Protein AF-A0A6C1RQL5-F1 (afdb_monomer_lite)

pLDDT: mean 92.7, std 4.7, range [67.19, 98.0]

Secondary structure (DSSP, 8-state):
--HHHHHHHHHHTSS--SS--------HHHHHHHHHHHT--------SSHHHHHHHS-HHHHHHTT-S---------TT----B-TTSEEE-TT--EEEE-SSSEEEEE-TTTT--SHHHHHTS----TT--

Radius of gyration: 19.25 Å; chains: 1; bounding box: 41×42×47 Å

Structure (mmCIF, N/CA/C/O backbone):
data_AF-A0A6C1RQL5-F1
#
_entry.id   AF-A0A6C1RQL5-F1
#
loop_
_atom_site.group_PDB
_atom_site.id
_atom_site.type_symbol
_atom_site.label_atom_id
_atom_site.label_alt_id
_atom_site.label_comp_id
_atom_site.label_asym_id
_atom_site.label_entity_id
_atom_site.label_seq_id
_atom_site.pdbx_PDB_ins_code
_atom_site.Cartn_x
_atom_site.Cartn_y
_atom_site.Cartn_z
_atom_site.occupancy
_atom_site.B_iso_or_equiv
_atom_site.auth_seq_id
_atom_site.auth_comp_id
_atom_site.auth_asym_id
_atom_site.auth_atom_id
_atom_site.pdbx_PDB_model_num
ATOM 1 N N . MET A 1 1 ? 14.838 -11.530 -21.196 1.00 90.88 1 MET A N 1
ATOM 2 C CA . MET A 1 1 ? 13.736 -12.167 -20.434 1.00 90.88 1 MET A CA 1
ATOM 3 C C . MET A 1 1 ? 12.701 -11.112 -20.043 1.00 90.88 1 MET A C 1
ATOM 5 O O . MET A 1 1 ? 13.097 -9.975 -19.788 1.00 90.88 1 MET A O 1
ATOM 9 N N . THR A 1 2 ? 11.398 -11.427 -20.011 1.00 96.38 2 THR A N 1
ATOM 10 C CA . THR A 1 2 ? 10.393 -10.492 -19.452 1.00 96.38 2 THR A CA 1
ATOM 11 C C . THR A 1 2 ? 10.519 -10.417 -17.929 1.00 96.38 2 THR A C 1
ATOM 13 O O . THR A 1 2 ? 11.021 -11.350 -17.306 1.00 96.38 2 THR A O 1
ATOM 16 N N . SER A 1 3 ? 10.034 -9.341 -17.306 1.00 96.25 3 SER A N 1
ATOM 17 C CA . SER A 1 3 ? 10.051 -9.204 -15.841 1.00 96.25 3 SER A CA 1
ATOM 18 C C . SER A 1 3 ? 9.331 -10.347 -15.123 1.00 96.25 3 SER A C 1
ATOM 20 O O . SER A 1 3 ? 9.872 -10.915 -14.178 1.00 96.25 3 SER A O 1
ATOM 22 N N . LYS A 1 4 ? 8.174 -10.785 -15.642 1.00 95.69 4 LYS A N 1
ATOM 23 C CA . LYS A 1 4 ? 7.444 -11.948 -15.110 1.00 95.69 4 LYS A CA 1
ATOM 24 C C . LYS A 1 4 ? 8.270 -13.233 -15.187 1.00 95.69 4 LYS A C 1
ATOM 26 O O . LYS A 1 4 ? 8.327 -13.973 -14.211 1.00 95.69 4 LYS A O 1
ATOM 31 N N . GLN A 1 5 ? 8.899 -13.502 -16.333 1.00 96.94 5 GLN A N 1
ATOM 32 C CA . GLN A 1 5 ? 9.762 -14.678 -16.499 1.00 96.94 5 GLN A CA 1
ATOM 33 C C . GLN A 1 5 ? 10.937 -14.634 -15.515 1.00 96.94 5 GLN A C 1
ATOM 35 O O . GLN A 1 5 ? 11.186 -15.621 -14.832 1.00 96.94 5 GLN A O 1
ATOM 40 N N . ARG A 1 6 ? 11.588 -13.471 -15.382 1.00 96.88 6 ARG A N 1
ATOM 41 C CA . ARG A 1 6 ? 12.718 -13.245 -14.470 1.00 96.88 6 ARG A CA 1
ATOM 42 C C . ARG A 1 6 ? 12.355 -13.505 -13.018 1.00 96.88 6 ARG A C 1
ATOM 44 O O . ARG A 1 6 ? 13.040 -14.272 -12.347 1.00 96.88 6 ARG A O 1
ATOM 51 N N . ALA A 1 7 ? 11.262 -12.904 -12.553 1.00 96.12 7 ALA A N 1
ATOM 52 C CA . ALA A 1 7 ? 10.788 -13.076 -11.188 1.00 96.12 7 ALA A CA 1
ATOM 53 C C . ALA A 1 7 ? 10.403 -14.535 -10.901 1.00 96.12 7 ALA A C 1
ATOM 55 O O . ALA A 1 7 ? 10.851 -15.099 -9.906 1.00 96.12 7 ALA A O 1
ATOM 56 N N . LEU A 1 8 ? 9.627 -15.176 -11.784 1.00 96.81 8 LEU A N 1
ATOM 57 C CA . LEU A 1 8 ? 9.190 -16.561 -11.580 1.00 96.81 8 LEU A CA 1
ATOM 58 C C . LEU A 1 8 ? 10.354 -17.551 -11.600 1.00 96.81 8 LEU A C 1
ATOM 60 O O . LEU A 1 8 ? 10.408 -18.429 -10.744 1.00 96.81 8 LEU A O 1
ATOM 64 N N . GLN A 1 9 ? 11.292 -17.400 -12.534 1.00 97.38 9 GLN A N 1
ATOM 65 C CA . GLN A 1 9 ? 12.448 -18.285 -12.627 1.00 97.38 9 GLN A CA 1
ATOM 66 C C . GLN A 1 9 ? 13.327 -18.185 -11.372 1.00 97.38 9 GLN A C 1
ATOM 68 O O . GLN A 1 9 ? 13.707 -19.211 -10.805 1.00 97.38 9 GLN A O 1
ATOM 73 N N . ALA A 1 10 ? 13.586 -16.961 -10.895 1.00 96.38 10 ALA A N 1
ATOM 74 C CA . ALA A 1 10 ? 14.332 -16.726 -9.662 1.00 96.38 10 ALA A CA 1
ATOM 75 C C . ALA A 1 10 ? 13.607 -17.295 -8.428 1.00 96.38 10 ALA A C 1
ATOM 77 O O . ALA A 1 10 ? 14.224 -17.987 -7.620 1.00 96.38 10 ALA A O 1
ATOM 78 N N . LEU A 1 11 ? 12.294 -17.057 -8.300 1.00 96.38 11 LEU A N 1
ATOM 79 C CA . LEU A 1 11 ? 11.481 -17.559 -7.185 1.00 96.38 11 LEU A CA 1
ATOM 80 C C . LEU A 1 11 ? 11.441 -19.089 -7.133 1.00 96.38 11 LEU A C 1
ATOM 82 O O . LEU A 1 11 ? 11.535 -19.670 -6.053 1.00 96.38 11 LEU A O 1
ATOM 86 N N . ARG A 1 12 ? 11.321 -19.744 -8.292 1.00 97.25 12 ARG A N 1
ATOM 87 C CA . ARG A 1 12 ? 11.275 -21.210 -8.393 1.00 97.25 12 ARG A CA 1
ATOM 88 C C . ARG A 1 12 ? 12.648 -21.870 -8.351 1.00 97.25 12 ARG A C 1
ATOM 90 O O . ARG A 1 12 ? 12.718 -23.083 -8.185 1.00 97.25 12 ARG A O 1
ATOM 97 N N . ARG A 1 13 ? 13.726 -21.089 -8.483 1.00 94.88 13 ARG A N 1
ATOM 98 C CA . ARG A 1 13 ? 15.115 -21.574 -8.530 1.00 94.88 13 ARG A CA 1
ATOM 99 C C . ARG A 1 13 ? 15.348 -22.611 -9.640 1.00 94.88 13 ARG A C 1
ATOM 101 O O . ARG A 1 13 ? 16.161 -23.512 -9.483 1.00 94.88 13 ARG A O 1
ATOM 108 N N . GLU A 1 14 ? 14.625 -22.486 -10.753 1.00 93.00 14 GLU A N 1
ATOM 109 C CA . GLU A 1 14 ? 14.693 -23.431 -11.882 1.00 93.00 14 GLU A CA 1
ATOM 110 C C . GLU A 1 14 ? 15.958 -23.229 -12.730 1.00 93.00 14 GLU A C 1
ATOM 112 O O . GLU A 1 14 ? 16.514 -24.189 -13.256 1.00 93.00 14 GLU A O 1
ATOM 117 N N . ALA A 1 15 ? 16.414 -21.981 -12.865 1.00 93.94 15 ALA A N 1
ATOM 118 C CA . ALA A 1 15 ? 17.623 -21.607 -13.593 1.00 93.94 15 ALA A CA 1
ATOM 119 C C . ALA A 1 15 ? 18.085 -20.200 -13.185 1.00 93.94 15 ALA A C 1
ATOM 121 O O . ALA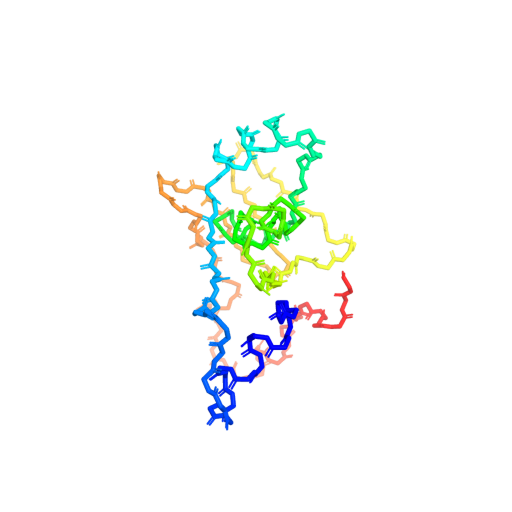 A 1 15 ? 17.325 -19.426 -12.594 1.00 93.94 15 ALA A O 1
ATOM 122 N N . GLU A 1 16 ? 19.306 -19.827 -13.561 1.00 96.06 16 GLU A N 1
ATOM 123 C CA . GLU A 1 16 ? 19.823 -18.475 -13.341 1.00 96.06 16 GLU A CA 1
ATOM 124 C C . GLU A 1 16 ? 19.122 -17.453 -14.260 1.00 96.06 16 GLU A C 1
ATOM 126 O O . GLU A 1 16 ? 19.086 -17.649 -15.482 1.00 96.06 16 GLU A O 1
ATOM 131 N N . PRO A 1 17 ? 18.481 -16.402 -13.709 1.00 97.31 17 PRO A N 1
ATOM 132 C CA . PRO A 1 17 ? 17.830 -15.375 -14.517 1.00 97.31 17 PRO A CA 1
ATOM 133 C C . PRO A 1 17 ? 18.859 -14.526 -15.278 1.00 97.31 17 PRO A C 1
ATOM 135 O O . PRO A 1 17 ? 20.021 -14.452 -14.898 1.00 97.31 17 PRO A O 1
ATOM 138 N N . ASP A 1 18 ? 18.426 -13.813 -16.324 1.00 97.12 18 ASP A N 1
ATOM 139 C CA . ASP A 1 18 ? 19.317 -12.937 -17.114 1.00 97.12 18 ASP A CA 1
ATOM 140 C C . ASP A 1 18 ? 19.917 -11.768 -16.304 1.00 97.12 18 ASP A C 1
ATOM 142 O O . ASP A 1 18 ? 20.948 -11.214 -16.677 1.00 97.12 18 ASP A O 1
ATOM 146 N N . ARG A 1 19 ? 19.270 -11.397 -15.195 1.00 96.62 19 ARG A N 1
ATOM 147 C CA . ARG A 1 19 ? 19.791 -10.554 -14.110 1.00 96.62 19 ARG A CA 1
ATOM 148 C C . ARG A 1 19 ? 18.970 -10.795 -12.835 1.00 96.62 19 ARG A C 1
ATOM 150 O O . ARG A 1 19 ? 17.844 -11.293 -12.942 1.00 96.62 19 ARG A O 1
ATOM 157 N N . PRO A 1 20 ? 19.444 -10.380 -11.646 1.00 96.19 20 PRO A N 1
ATOM 158 C CA . PRO A 1 20 ? 18.615 -10.395 -10.445 1.00 96.19 20 PRO A CA 1
ATOM 159 C C . PRO A 1 20 ? 17.301 -9.613 -10.657 1.00 96.19 20 PRO A C 1
ATOM 161 O O . PRO A 1 20 ? 17.347 -8.499 -11.200 1.00 96.19 20 PRO A O 1
ATOM 164 N N . PRO A 1 21 ? 16.130 -10.172 -10.286 1.00 97.19 21 PRO A N 1
ATOM 165 C CA . PRO A 1 21 ? 14.880 -9.419 -10.282 1.00 97.19 21 PRO A CA 1
ATOM 166 C C . PRO A 1 21 ? 14.936 -8.315 -9.223 1.00 97.19 21 PRO A C 1
ATOM 168 O O . PRO A 1 21 ? 15.485 -8.515 -8.140 1.00 97.19 21 PRO A O 1
ATOM 171 N N . LEU A 1 22 ? 14.357 -7.158 -9.534 1.00 96.50 22 LEU A N 1
ATOM 172 C CA . LEU A 1 22 ? 14.341 -5.995 -8.651 1.00 96.50 22 LEU A CA 1
ATOM 173 C C . LEU A 1 22 ? 12.906 -5.593 -8.313 1.00 96.50 22 LEU A C 1
ATOM 175 O O . LEU A 1 22 ? 12.056 -5.495 -9.195 1.00 96.50 22 LEU A O 1
ATOM 179 N N . GLN A 1 23 ? 12.664 -5.305 -7.038 1.00 95.44 23 GLN A N 1
ATOM 180 C CA . GLN A 1 23 ? 11.515 -4.542 -6.560 1.00 95.44 23 GLN A CA 1
ATOM 181 C C . GLN A 1 23 ? 12.045 -3.445 -5.642 1.00 95.44 23 GLN A C 1
ATOM 183 O O . GLN A 1 23 ? 12.987 -3.666 -4.882 1.00 95.44 23 GLN A O 1
ATOM 188 N N . PHE A 1 24 ? 11.471 -2.254 -5.759 1.00 94.62 24 PHE A N 1
ATOM 189 C CA . PHE A 1 24 ? 11.791 -1.127 -4.899 1.00 94.62 24 PHE A CA 1
ATOM 190 C C . PHE A 1 24 ? 10.549 -0.273 -4.664 1.00 94.62 24 PHE A C 1
ATOM 192 O O . PHE A 1 24 ? 9.618 -0.258 -5.476 1.00 94.62 24 PHE A O 1
ATOM 199 N N . ASP A 1 25 ? 10.581 0.464 -3.560 1.00 91.62 25 ASP A N 1
ATOM 200 C CA . ASP A 1 25 ? 9.559 1.426 -3.181 1.00 91.62 25 ASP A CA 1
ATOM 201 C C . ASP A 1 25 ? 10.068 2.857 -3.321 1.00 91.62 25 ASP A C 1
ATOM 203 O O . ASP A 1 25 ? 11.272 3.117 -3.361 1.00 91.62 25 ASP A O 1
ATOM 207 N N . LEU A 1 26 ? 9.120 3.785 -3.416 1.00 92.69 26 LEU A N 1
ATOM 208 C CA . LEU A 1 26 ? 9.374 5.213 -3.521 1.00 92.69 26 LEU A CA 1
ATOM 209 C C . LEU A 1 26 ? 8.580 5.934 -2.429 1.00 92.69 26 LEU A C 1
ATOM 211 O O . LEU A 1 26 ? 7.423 5.598 -2.180 1.00 92.69 26 LEU A O 1
ATOM 215 N N . SER A 1 27 ? 9.184 6.939 -1.798 1.00 92.44 27 SER A N 1
ATOM 216 C CA . SER A 1 27 ? 8.438 7.891 -0.968 1.00 92.44 27 SER A CA 1
ATOM 217 C C . SER A 1 27 ? 7.539 8.775 -1.838 1.00 92.44 27 SER A C 1
ATOM 219 O O . SER A 1 27 ? 7.793 8.916 -3.035 1.00 92.44 27 SER A O 1
ATOM 221 N N . LEU A 1 28 ? 6.536 9.439 -1.253 1.00 92.69 28 LEU A N 1
ATOM 222 C CA . LEU A 1 28 ? 5.671 10.374 -1.990 1.00 92.69 28 LEU A CA 1
ATOM 223 C C . LEU A 1 28 ? 6.476 11.398 -2.806 1.00 92.69 28 LEU A C 1
ATOM 225 O O . LEU A 1 28 ? 6.268 11.533 -4.006 1.00 92.69 28 LEU A O 1
ATOM 229 N N . GLN A 1 29 ? 7.474 12.030 -2.184 1.00 94.94 29 GLN A N 1
ATOM 230 C CA . GLN A 1 29 ? 8.342 13.022 -2.834 1.00 94.94 29 GLN A CA 1
ATOM 231 C C . GLN A 1 29 ? 9.092 12.443 -4.045 1.00 94.94 29 GLN A C 1
ATOM 233 O O . GLN A 1 29 ? 9.302 13.121 -5.053 1.00 94.94 29 GLN A O 1
ATOM 238 N N . GLN A 1 30 ? 9.516 11.178 -3.961 1.00 96.25 30 GLN A N 1
ATOM 239 C CA . GLN A 1 30 ? 10.155 10.485 -5.078 1.00 96.25 30 GLN A CA 1
ATOM 240 C C . GLN A 1 30 ? 9.140 10.142 -6.169 1.00 96.25 30 GLN A C 1
ATOM 242 O O . GLN A 1 30 ? 9.451 10.317 -7.346 1.00 96.25 30 GLN A O 1
ATOM 247 N N . ILE A 1 31 ? 7.935 9.696 -5.799 1.00 96.44 31 ILE A N 1
ATOM 248 C CA . ILE A 1 31 ? 6.853 9.420 -6.748 1.00 96.44 31 ILE A CA 1
ATOM 249 C C . ILE A 1 31 ? 6.509 10.692 -7.521 1.00 96.44 31 ILE A C 1
ATOM 251 O O . ILE A 1 31 ? 6.509 10.656 -8.747 1.00 96.44 31 ILE A O 1
ATOM 255 N N . GLU A 1 32 ? 6.270 11.815 -6.847 1.00 97.06 32 GLU A N 1
ATOM 256 C CA . GLU A 1 32 ? 5.957 13.104 -7.477 1.00 97.06 32 GLU A CA 1
ATOM 257 C C . GLU A 1 32 ? 7.060 13.527 -8.452 1.00 97.06 32 GLU A C 1
ATOM 259 O O . GLU A 1 32 ? 6.808 13.777 -9.636 1.00 97.06 32 GLU A O 1
ATOM 264 N N . ARG A 1 33 ? 8.313 13.533 -7.978 1.00 98.00 33 ARG A N 1
ATOM 265 C CA . ARG A 1 33 ? 9.466 13.940 -8.784 1.00 98.00 33 ARG A CA 1
ATOM 266 C C . ARG A 1 33 ? 9.649 13.056 -10.012 1.00 98.00 33 ARG A C 1
ATOM 268 O 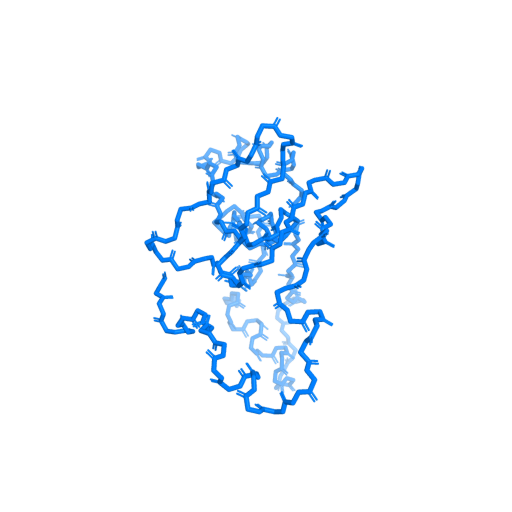O . ARG A 1 33 ? 9.837 13.570 -11.113 1.00 98.00 33 ARG A O 1
ATOM 275 N N . PHE A 1 34 ? 9.646 11.737 -9.844 1.00 97.94 34 PHE A N 1
ATOM 276 C CA . PHE A 1 34 ? 9.896 10.830 -10.959 1.00 97.94 34 PHE A CA 1
ATOM 277 C C . PHE A 1 34 ? 8.687 10.726 -11.894 1.00 97.94 34 PHE A C 1
ATOM 279 O O . PHE A 1 34 ? 8.889 10.628 -13.100 1.00 97.94 34 PHE A O 1
ATOM 286 N N . SER A 1 35 ? 7.454 10.853 -11.399 1.00 97.81 35 SER A N 1
ATOM 287 C CA . SER A 1 35 ? 6.264 10.952 -12.260 1.00 97.81 35 SER A CA 1
ATOM 288 C C . SER A 1 35 ? 6.385 12.131 -13.226 1.00 97.81 35 SER A C 1
ATOM 290 O O . SER A 1 35 ? 6.189 11.954 -14.428 1.00 97.81 35 SER A O 1
ATOM 292 N N . ALA A 1 36 ? 6.832 13.296 -12.739 1.00 97.69 36 ALA A N 1
ATOM 293 C CA . ALA A 1 36 ? 7.105 14.457 -13.585 1.00 97.69 36 ALA A CA 1
ATOM 294 C C . ALA A 1 36 ? 8.225 14.192 -14.610 1.00 97.69 36 ALA A C 1
ATOM 296 O O . ALA A 1 36 ? 8.056 14.482 -15.793 1.00 97.69 36 ALA A O 1
ATOM 297 N N . VAL A 1 37 ? 9.344 13.586 -14.190 1.00 97.81 37 VAL A N 1
ATOM 298 C CA . VAL A 1 37 ? 10.471 13.243 -15.086 1.00 97.81 37 VAL A CA 1
ATOM 299 C C . VAL A 1 37 ? 10.050 12.281 -16.202 1.00 97.81 37 VAL A C 1
ATOM 301 O O . VAL A 1 37 ? 10.477 12.437 -17.343 1.00 97.81 37 VAL A O 1
ATOM 304 N N . TYR A 1 38 ? 9.212 11.291 -15.892 1.00 97.38 38 TYR A N 1
ATOM 305 C CA . TYR A 1 38 ? 8.757 10.280 -16.851 1.00 97.38 38 TYR A CA 1
ATOM 306 C C . TYR A 1 38 ? 7.463 10.658 -17.589 1.00 97.38 38 TYR A C 1
ATOM 308 O O . TYR A 1 38 ? 6.993 9.859 -18.405 1.00 97.38 38 TYR A O 1
ATOM 316 N N . ASN A 1 39 ? 6.907 11.848 -17.326 1.00 97.25 39 ASN A N 1
ATOM 317 C CA . ASN A 1 39 ? 5.614 12.313 -17.833 1.00 97.25 39 ASN A CA 1
ATOM 318 C C . ASN A 1 39 ? 4.494 11.274 -17.622 1.00 97.25 39 ASN A C 1
ATOM 320 O O . ASN A 1 39 ? 3.788 10.878 -18.553 1.00 97.25 39 ASN A O 1
ATOM 324 N N . LEU A 1 40 ? 4.392 10.772 -16.391 1.00 97.25 40 LEU A N 1
ATOM 325 C CA . LEU A 1 40 ? 3.360 9.839 -15.950 1.00 97.25 40 LEU A CA 1
ATOM 326 C C . LEU A 1 40 ? 2.434 10.527 -14.938 1.00 97.25 40 LEU A C 1
ATOM 328 O O . LEU A 1 40 ? 2.896 11.383 -14.182 1.00 97.25 40 LEU A O 1
ATOM 332 N N . PRO A 1 41 ? 1.140 10.167 -14.906 1.00 95.62 41 PRO A N 1
ATOM 333 C CA . PRO A 1 41 ? 0.234 10.669 -13.883 1.00 95.62 41 PRO A CA 1
ATOM 334 C C . PRO A 1 41 ? 0.659 10.188 -12.491 1.00 95.62 41 PRO A C 1
ATOM 336 O O . PRO A 1 41 ? 1.213 9.097 -12.333 1.00 95.62 41 PRO A O 1
ATOM 339 N N . LEU A 1 42 ? 0.362 11.006 -11.480 1.00 95.12 42 LEU A N 1
ATOM 340 C CA . LEU A 1 42 ? 0.504 10.623 -10.082 1.00 95.12 42 LEU A CA 1
ATOM 341 C C . LEU A 1 42 ? -0.619 9.641 -9.722 1.00 95.12 42 LEU A C 1
ATOM 343 O O . LEU A 1 42 ? -1.757 10.040 -9.494 1.00 95.12 42 LEU A O 1
ATOM 347 N N . GLU A 1 43 ? -0.297 8.353 -9.709 1.00 91.44 43 GLU A N 1
ATOM 348 C CA . GLU A 1 43 ? -1.236 7.273 -9.397 1.00 91.44 43 GLU A CA 1
ATOM 349 C C . GLU A 1 43 ? -1.033 6.825 -7.943 1.00 91.44 43 GLU A C 1
ATOM 351 O O . GLU A 1 43 ? -0.093 6.079 -7.653 1.00 91.44 43 GLU A O 1
ATOM 356 N N . LEU A 1 44 ? -1.902 7.289 -7.038 1.00 92.44 44 LEU A N 1
ATOM 357 C CA . LEU A 1 44 ? -1.938 6.847 -5.643 1.00 92.44 44 LEU A CA 1
ATOM 358 C C . LEU A 1 44 ? -3.126 5.908 -5.407 1.00 92.44 44 LEU A C 1
ATOM 360 O O . LEU A 1 44 ? -4.259 6.243 -5.746 1.00 92.44 44 LEU A O 1
ATOM 364 N N . SER A 1 45 ? -2.863 4.747 -4.817 1.00 91.06 45 SER A N 1
ATOM 365 C CA . SER A 1 45 ? -3.874 3.771 -4.415 1.00 91.06 45 SER A CA 1
ATOM 366 C C . SER A 1 45 ? -4.186 3.941 -2.927 1.00 91.06 45 SER A C 1
ATOM 368 O O . SER A 1 45 ? -3.250 3.909 -2.122 1.00 91.06 45 SER A O 1
ATOM 370 N N . PRO A 1 46 ? -5.461 4.135 -2.545 1.00 86.88 46 PRO A N 1
ATOM 371 C CA . PRO A 1 46 ? -5.839 4.337 -1.154 1.00 86.88 46 PRO A CA 1
ATOM 372 C C . PRO A 1 46 ? -5.539 3.096 -0.309 1.00 86.88 46 PRO A C 1
ATOM 374 O O . PRO A 1 46 ? -5.639 1.963 -0.770 1.00 86.88 46 PRO A O 1
ATOM 377 N N . SER A 1 47 ? -5.185 3.327 0.951 1.00 88.88 47 SER A N 1
ATOM 378 C CA . SER A 1 47 ? -4.919 2.292 1.947 1.00 88.88 47 SER A CA 1
ATOM 379 C C . SER A 1 47 ? -5.303 2.808 3.337 1.00 88.88 47 SER A C 1
ATOM 381 O O . SER A 1 47 ? -5.347 4.017 3.574 1.00 88.88 47 SER A O 1
ATOM 383 N N . TYR A 1 48 ? -5.562 1.889 4.272 1.00 84.62 48 TYR A N 1
ATOM 384 C CA . TYR A 1 48 ? -5.877 2.208 5.670 1.00 84.62 48 TYR A CA 1
ATOM 385 C C . TYR A 1 48 ? -4.760 2.989 6.382 1.00 84.62 48 TYR A C 1
ATOM 387 O O . TYR A 1 48 ? -5.034 3.790 7.281 1.00 84.62 48 TYR A O 1
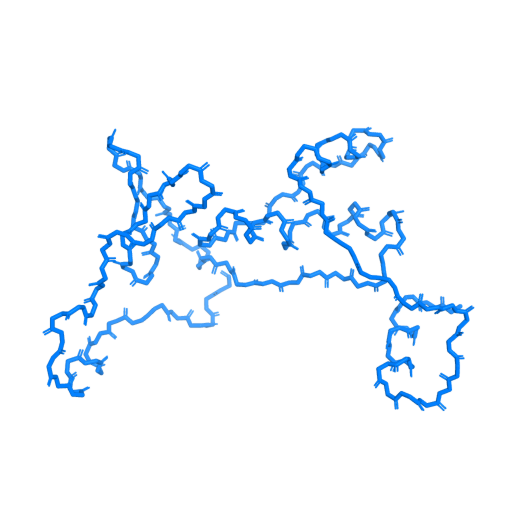ATOM 395 N N . TYR A 1 49 ? -3.515 2.754 5.962 1.00 84.62 49 TYR A N 1
ATOM 396 C CA . TYR A 1 49 ? -2.315 3.416 6.466 1.00 84.62 49 TYR A CA 1
ATOM 397 C C . TYR A 1 49 ? -1.640 4.223 5.357 1.00 84.62 49 TYR A C 1
ATOM 399 O O . TYR A 1 49 ? -1.509 3.751 4.223 1.00 84.62 49 TYR A O 1
ATOM 407 N N . GLU A 1 50 ? -1.189 5.428 5.706 1.00 83.50 50 GLU A N 1
ATOM 408 C CA . GLU A 1 50 ? -0.537 6.365 4.787 1.00 83.50 50 GLU A CA 1
ATOM 409 C C . GLU A 1 50 ? 0.750 5.788 4.176 1.00 83.50 50 GLU A C 1
ATOM 411 O O . GLU A 1 50 ? 0.986 5.903 2.977 1.00 83.50 50 GLU A O 1
ATOM 416 N N . ASP A 1 51 ? 1.587 5.131 4.977 1.00 81.44 51 ASP A N 1
ATOM 417 C CA . ASP A 1 51 ? 2.860 4.582 4.508 1.00 81.44 51 ASP A CA 1
ATOM 418 C C . ASP A 1 51 ? 2.656 3.435 3.503 1.00 81.44 51 ASP A C 1
ATOM 420 O O . ASP A 1 51 ? 3.411 3.300 2.535 1.00 81.44 51 ASP A O 1
ATOM 424 N N . LEU A 1 52 ? 1.603 2.639 3.694 1.00 88.00 52 LEU A N 1
ATOM 425 C CA . LEU A 1 52 ? 1.193 1.600 2.757 1.00 88.00 52 LEU A CA 1
ATOM 426 C C . LEU A 1 52 ? 0.705 2.182 1.433 1.00 88.00 52 LEU A C 1
ATOM 428 O O . LEU A 1 52 ? 1.075 1.623 0.402 1.00 88.00 52 LEU A O 1
ATOM 432 N N . THR A 1 53 ? -0.021 3.312 1.439 1.00 90.75 53 THR A N 1
ATOM 433 C CA . THR A 1 53 ? -0.448 4.022 0.217 1.00 90.75 53 THR A CA 1
ATOM 434 C C . THR A 1 53 ? 0.730 4.144 -0.739 1.00 90.75 53 THR A C 1
ATOM 436 O O . THR A 1 53 ? 0.670 3.648 -1.860 1.00 90.75 53 THR A O 1
ATOM 439 N N . TYR A 1 54 ? 1.863 4.694 -0.299 1.00 91.25 54 TYR A N 1
ATOM 440 C CA . TYR A 1 54 ? 3.017 4.895 -1.182 1.00 91.25 54 TYR A CA 1
ATOM 441 C C . TYR A 1 54 ? 3.665 3.575 -1.635 1.00 91.25 54 TYR A C 1
ATOM 443 O O . TYR A 1 54 ? 4.116 3.471 -2.780 1.00 91.25 54 TYR A O 1
ATOM 451 N N . ARG A 1 55 ? 3.661 2.536 -0.789 1.00 91.12 55 ARG A N 1
ATOM 452 C CA . ARG A 1 55 ? 4.199 1.204 -1.126 1.00 91.12 55 ARG A CA 1
ATOM 453 C C . ARG A 1 55 ? 3.377 0.453 -2.166 1.00 91.12 55 ARG A C 1
ATOM 455 O O . ARG A 1 55 ? 3.961 -0.317 -2.914 1.00 91.12 55 ARG A O 1
ATOM 462 N N . ILE A 1 56 ? 2.070 0.674 -2.268 1.00 93.38 56 ILE A N 1
ATOM 463 C CA . ILE A 1 56 ? 1.210 -0.016 -3.255 1.00 93.38 56 ILE A CA 1
ATOM 464 C C . ILE A 1 56 ? 0.919 0.837 -4.501 1.00 93.38 56 ILE A C 1
ATOM 466 O O . ILE A 1 56 ? 0.392 0.343 -5.495 1.00 93.38 56 ILE A O 1
ATOM 470 N N . SER A 1 57 ? 1.291 2.116 -4.456 1.00 94.44 57 SER A N 1
ATOM 471 C CA . SER A 1 57 ? 1.050 3.112 -5.503 1.00 94.44 57 SER A CA 1
ATOM 472 C C . SER A 1 57 ? 2.105 3.119 -6.611 1.00 94.44 57 SER A C 1
ATOM 474 O O . SER A 1 57 ? 3.149 2.468 -6.529 1.00 94.44 57 SER A O 1
ATOM 476 N N . ALA A 1 58 ? 1.856 3.923 -7.650 1.00 95.75 58 ALA A N 1
ATOM 477 C CA . ALA A 1 58 ? 2.820 4.270 -8.694 1.00 95.75 58 ALA A CA 1
ATOM 478 C C . ALA A 1 58 ? 3.450 3.060 -9.414 1.00 95.75 58 ALA A C 1
ATOM 480 O O . ALA A 1 58 ? 4.583 3.113 -9.903 1.00 95.75 58 ALA A O 1
ATOM 481 N N . ASN A 1 59 ? 2.709 1.956 -9.523 1.00 95.44 59 ASN A N 1
ATOM 482 C CA . ASN A 1 59 ? 3.180 0.722 -10.153 1.00 95.44 59 ASN A CA 1
ATOM 483 C C . ASN A 1 59 ? 3.594 0.932 -11.622 1.00 95.44 59 ASN A C 1
ATOM 485 O O . ASN A 1 59 ? 4.591 0.365 -12.082 1.00 95.44 59 ASN A O 1
ATOM 489 N N . ARG A 1 60 ? 2.903 1.817 -12.352 1.00 95.44 60 ARG A N 1
ATOM 490 C CA . ARG A 1 60 ? 3.281 2.208 -13.717 1.00 95.44 60 ARG A CA 1
ATOM 491 C C . ARG A 1 60 ? 4.626 2.935 -13.778 1.00 95.44 60 ARG A C 1
ATOM 493 O O . ARG A 1 60 ? 5.438 2.660 -14.660 1.00 95.44 60 ARG A O 1
ATOM 500 N N . LEU A 1 61 ? 4.882 3.839 -12.835 1.00 97.06 61 LEU A N 1
ATOM 501 C CA . LEU A 1 61 ? 6.166 4.529 -12.712 1.00 97.06 61 LEU A CA 1
ATOM 502 C C . LEU A 1 61 ? 7.290 3.545 -12.366 1.00 97.06 61 LEU A C 1
ATOM 504 O O . LEU A 1 61 ? 8.334 3.549 -13.013 1.00 97.06 61 LEU A O 1
ATOM 508 N N . ARG A 1 62 ? 7.072 2.661 -11.390 1.00 95.88 62 ARG A N 1
ATOM 509 C CA . ARG A 1 62 ? 8.082 1.686 -10.945 1.00 95.88 62 ARG A CA 1
ATOM 510 C C . ARG A 1 62 ? 8.474 0.714 -12.045 1.00 95.88 62 ARG A C 1
ATOM 512 O O . ARG A 1 62 ? 9.661 0.487 -12.269 1.00 95.88 62 ARG A O 1
ATOM 519 N N . THR A 1 63 ? 7.495 0.184 -12.772 1.00 95.50 63 THR A N 1
ATOM 520 C CA . THR A 1 63 ? 7.764 -0.674 -13.936 1.00 95.50 63 THR A CA 1
ATOM 521 C C . THR A 1 63 ? 8.481 0.089 -15.047 1.00 95.50 63 THR A C 1
ATOM 523 O O . THR A 1 63 ? 9.413 -0.445 -15.644 1.00 95.50 63 THR A O 1
ATOM 526 N N . ARG A 1 64 ? 8.151 1.371 -15.274 1.00 95.88 64 ARG A N 1
ATOM 527 C CA . ARG A 1 64 ? 8.905 2.237 -16.197 1.00 95.88 64 ARG A CA 1
ATOM 528 C C . ARG A 1 64 ? 10.361 2.442 -15.759 1.00 95.88 64 ARG A C 1
ATOM 530 O O . ARG A 1 64 ? 11.237 2.506 -16.615 1.00 95.88 64 ARG A O 1
ATOM 537 N N . MET A 1 65 ? 10.612 2.518 -14.456 1.00 96.06 65 MET A N 1
ATOM 538 C CA . MET A 1 65 ? 11.942 2.656 -13.851 1.00 96.06 65 MET A CA 1
ATOM 539 C C . MET A 1 65 ? 12.709 1.325 -13.730 1.00 96.06 65 MET A C 1
ATOM 541 O O . MET A 1 65 ? 13.841 1.318 -13.253 1.00 96.06 65 MET A O 1
ATOM 545 N N . GLY A 1 66 ? 12.127 0.206 -14.177 1.00 95.50 66 GLY A N 1
ATOM 546 C CA . GLY A 1 66 ? 12.799 -1.094 -14.251 1.00 95.50 66 GLY A CA 1
ATOM 547 C C . GLY A 1 66 ? 12.479 -2.077 -13.123 1.00 95.50 66 GLY A C 1
ATOM 548 O O . GLY A 1 66 ? 13.127 -3.122 -13.056 1.00 95.50 66 GLY A O 1
ATOM 549 N N . SER A 1 67 ? 11.493 -1.786 -12.265 1.00 97.06 67 SER A N 1
ATOM 550 C CA . SER A 1 67 ? 10.971 -2.774 -11.311 1.00 97.06 67 SER A CA 1
ATOM 551 C C . SER A 1 67 ? 10.375 -3.966 -12.061 1.00 97.06 67 SER A C 1
ATOM 553 O O . SER A 1 67 ? 9.591 -3.796 -12.996 1.00 97.06 67 SER A O 1
ATOM 555 N N . ASP A 1 68 ? 10.735 -5.177 -11.643 1.00 97.88 68 ASP A N 1
ATOM 556 C CA . ASP A 1 68 ? 10.241 -6.424 -12.225 1.00 97.88 68 ASP A CA 1
ATOM 557 C C . ASP A 1 68 ? 8.907 -6.879 -11.631 1.00 97.88 68 ASP A C 1
ATOM 559 O O . ASP A 1 68 ? 8.193 -7.682 -12.237 1.00 97.88 68 ASP A O 1
ATOM 563 N N . CYS A 1 69 ? 8.574 -6.345 -10.460 1.00 96.00 69 CYS A N 1
ATOM 564 C CA . CYS A 1 69 ? 7.343 -6.620 -9.743 1.00 96.00 69 CYS A CA 1
ATOM 565 C C . CYS A 1 69 ? 6.573 -5.321 -9.498 1.00 96.00 69 CYS A C 1
ATOM 567 O O . CYS A 1 69 ? 7.155 -4.240 -9.364 1.00 96.00 69 CYS A O 1
ATOM 569 N N . ILE A 1 70 ? 5.256 -5.458 -9.404 1.00 93.69 70 ILE A N 1
ATOM 570 C CA . ILE A 1 70 ? 4.377 -4.451 -8.817 1.00 93.69 70 ILE A CA 1
ATOM 571 C C . ILE A 1 70 ? 4.002 -4.903 -7.411 1.00 93.69 70 ILE A C 1
ATOM 573 O O . ILE A 1 70 ? 3.984 -6.105 -7.134 1.00 93.69 70 ILE A O 1
ATOM 577 N N . VAL A 1 71 ? 3.704 -3.948 -6.541 1.00 91.62 71 VAL A N 1
ATOM 578 C CA . VAL A 1 71 ? 3.198 -4.240 -5.201 1.00 91.62 71 VAL A CA 1
ATOM 579 C C . VAL A 1 71 ? 1.705 -3.968 -5.217 1.00 91.62 71 VAL A C 1
ATOM 581 O O . VAL A 1 71 ? 1.265 -2.894 -5.623 1.00 91.62 71 VAL A O 1
ATOM 584 N N . VAL A 1 72 ? 0.936 -4.964 -4.799 1.00 89.81 72 VAL A N 1
ATOM 585 C CA . VAL A 1 72 ? -0.493 -4.839 -4.525 1.00 89.81 72 VAL A CA 1
ATOM 586 C C . VAL A 1 72 ? -0.682 -4.994 -3.024 1.00 89.81 72 VAL A C 1
ATOM 588 O O . VAL A 1 72 ? 0.062 -5.733 -2.378 1.00 89.81 72 VAL A O 1
ATOM 591 N N . GLY A 1 73 ? -1.650 -4.288 -2.464 1.00 86.94 73 GLY A N 1
ATOM 592 C CA . GLY A 1 73 ? -2.001 -4.417 -1.060 1.00 86.94 73 GLY A CA 1
ATOM 593 C C . GLY A 1 73 ? -3.472 -4.129 -0.857 1.00 86.94 73 GLY A C 1
ATOM 594 O O . GLY A 1 73 ? -4.199 -3.873 -1.815 1.00 86.94 73 GLY A O 1
ATOM 595 N N . THR A 1 74 ? -3.896 -4.221 0.394 1.00 83.31 74 THR A N 1
ATOM 596 C CA . THR A 1 74 ? -5.287 -4.013 0.766 1.00 83.31 74 THR A CA 1
ATOM 597 C C . THR A 1 74 ? -5.622 -2.524 0.766 1.00 83.31 74 THR A C 1
ATOM 599 O O . THR A 1 74 ? -4.845 -1.693 1.244 1.00 83.31 74 THR A O 1
ATOM 602 N N . GLY A 1 75 ? -6.785 -2.204 0.212 1.00 86.44 75 GLY A N 1
ATOM 603 C CA . GLY A 1 75 ? -7.423 -0.897 0.301 1.00 86.44 75 GLY A CA 1
ATOM 604 C C . GLY A 1 75 ? -8.721 -0.991 1.105 1.00 86.44 75 GLY A C 1
ATOM 605 O O . GLY A 1 75 ? -9.120 -2.100 1.475 1.00 86.44 75 GLY A O 1
ATOM 606 N N . PRO A 1 76 ? -9.346 0.154 1.418 1.00 89.25 76 PRO A N 1
ATOM 607 C CA . PRO A 1 76 ? -10.744 0.172 1.839 1.00 89.25 76 PRO A CA 1
ATOM 608 C C . PRO A 1 76 ? -11.655 -0.312 0.700 1.00 89.25 76 PRO A C 1
ATOM 610 O O . PRO A 1 76 ? -11.277 -0.144 -0.461 1.00 89.25 76 PRO A O 1
ATOM 613 N N . GLY A 1 77 ? -12.828 -0.854 1.030 1.00 88.75 77 GLY A N 1
ATOM 614 C CA . GLY A 1 77 ? -13.835 -1.226 0.029 1.00 88.75 77 GLY A CA 1
ATOM 615 C C . GLY A 1 77 ? -14.300 -0.037 -0.824 1.00 88.75 77 GLY A C 1
ATOM 616 O O . GLY A 1 77 ? -14.252 1.116 -0.381 1.00 88.75 77 GLY A O 1
ATOM 617 N N . GLU A 1 78 ? -14.760 -0.297 -2.050 1.00 86.81 78 GLU A N 1
ATOM 618 C CA . GLU A 1 78 ? -15.109 0.712 -3.065 1.00 86.81 78 GLU A CA 1
ATOM 619 C C . GLU A 1 78 ? -16.058 1.808 -2.545 1.00 86.81 78 GLU A C 1
ATOM 621 O O . GLU A 1 78 ? -15.899 2.991 -2.864 1.00 86.81 78 GLU A O 1
ATOM 626 N N . ALA A 1 79 ? -17.040 1.435 -1.719 1.00 87.31 79 ALA A N 1
ATOM 627 C CA . ALA A 1 79 ? -18.022 2.365 -1.161 1.00 87.31 79 ALA A CA 1
ATOM 628 C C . ALA A 1 79 ? -17.550 3.075 0.122 1.00 87.31 79 ALA A C 1
ATOM 630 O O . ALA A 1 79 ? -18.212 4.007 0.599 1.00 87.31 79 ALA A O 1
ATOM 631 N N . PHE A 1 80 ? -16.429 2.655 0.711 1.00 89.88 80 PHE A N 1
ATOM 632 C CA . PHE A 1 80 ? -15.958 3.202 1.973 1.00 89.88 80 PHE A CA 1
ATOM 633 C C . PHE A 1 80 ? -15.381 4.607 1.782 1.00 89.88 80 PHE A C 1
ATOM 635 O O . PHE A 1 80 ? -14.374 4.830 1.110 1.00 89.88 80 PHE A O 1
ATOM 642 N N . THR A 1 81 ? -15.998 5.580 2.451 1.00 84.81 81 THR A N 1
ATOM 643 C CA . THR A 1 81 ? -15.497 6.954 2.508 1.00 84.81 81 THR A CA 1
ATOM 644 C C . THR A 1 81 ? -14.930 7.234 3.891 1.00 84.81 81 THR A C 1
ATOM 646 O O . THR A 1 81 ? -15.610 7.079 4.904 1.00 84.81 81 THR A O 1
ATOM 649 N N . LEU A 1 82 ? -13.676 7.678 3.931 1.00 84.44 82 LEU A N 1
ATOM 650 C CA . LEU A 1 82 ? -13.005 8.057 5.167 1.00 84.44 82 LEU A CA 1
ATOM 651 C C . LEU A 1 82 ? -13.503 9.430 5.629 1.00 84.44 82 LEU A C 1
ATOM 653 O O . LEU A 1 82 ? -13.276 10.433 4.951 1.00 84.44 82 LEU A O 1
ATOM 657 N N . ASP A 1 83 ? -14.127 9.471 6.805 1.00 83.12 83 ASP A N 1
ATOM 658 C CA . ASP A 1 83 ? -14.540 10.715 7.457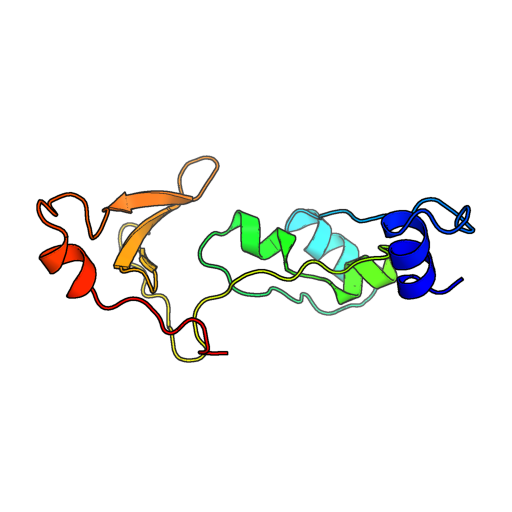 1.00 83.12 83 ASP A CA 1
ATOM 659 C C . ASP A 1 83 ? -13.501 11.157 8.499 1.00 83.12 83 ASP A C 1
ATOM 661 O O . ASP A 1 83 ? -13.053 10.362 9.335 1.00 83.12 83 ASP A O 1
ATOM 665 N N . ARG A 1 84 ? -13.080 12.425 8.421 1.00 90.56 84 ARG A N 1
ATOM 666 C CA . ARG A 1 84 ? -12.061 13.012 9.302 1.00 90.56 84 ARG A CA 1
ATOM 667 C C . ARG A 1 84 ? -12.716 13.942 10.310 1.00 90.56 84 ARG A C 1
ATOM 669 O O . ARG A 1 84 ? -13.356 14.926 9.951 1.00 90.56 84 ARG A O 1
ATOM 676 N N . SER A 1 85 ? -12.446 13.683 11.579 1.00 91.38 85 SER A N 1
ATOM 677 C CA . SER A 1 85 ? -12.804 14.551 12.692 1.00 91.38 85 SER A CA 1
ATOM 678 C C . SER A 1 85 ? -11.998 15.855 12.674 1.00 91.38 85 SER A C 1
ATOM 680 O O . SER A 1 85 ? -10.908 15.942 12.103 1.00 91.38 85 SER A O 1
ATOM 682 N N . SER A 1 86 ? -12.491 16.872 13.386 1.00 92.50 86 SER A N 1
ATOM 683 C CA . SER A 1 86 ? -11.829 18.181 13.514 1.00 92.50 86 SER A CA 1
ATOM 684 C C . SER A 1 86 ? -10.442 18.130 14.169 1.00 92.50 86 SER A C 1
ATOM 686 O O . SER A 1 86 ? -9.642 19.039 13.973 1.00 92.50 86 SER A O 1
ATOM 688 N N . ASP A 1 87 ? -10.153 17.092 14.957 1.00 90.94 87 ASP A N 1
ATOM 689 C CA . ASP A 1 87 ? -8.852 16.859 15.598 1.00 90.94 87 ASP A CA 1
ATOM 690 C C . ASP A 1 87 ? -7.866 16.073 14.707 1.00 90.94 87 ASP A C 1
ATOM 692 O O . ASP A 1 87 ? -6.785 15.687 15.156 1.00 90.94 87 ASP A O 1
ATOM 696 N N . GLY A 1 88 ? -8.239 15.817 13.447 1.00 89.94 88 GLY A N 1
ATOM 697 C CA . GLY A 1 88 ? -7.442 15.071 12.477 1.00 89.94 88 GLY A CA 1
ATOM 698 C C . GLY A 1 88 ? -7.497 13.552 12.644 1.00 89.94 88 GLY A C 1
ATOM 699 O O . GLY A 1 88 ? -6.867 12.844 11.850 1.00 89.94 88 GLY A O 1
ATOM 700 N N . SER A 1 89 ? -8.235 13.042 13.636 1.00 94.12 89 SER A N 1
ATOM 701 C CA . SER A 1 89 ? -8.524 11.614 13.741 1.00 94.12 89 SER A CA 1
ATOM 702 C C . SER A 1 89 ? -9.531 11.171 12.680 1.00 94.12 89 SER A C 1
ATOM 704 O O . SER A 1 89 ? -10.275 11.977 12.122 1.00 94.12 89 SER A O 1
ATOM 706 N N . TYR A 1 90 ? -9.547 9.882 12.373 1.00 92.38 90 TYR A N 1
ATOM 707 C CA . TYR A 1 90 ? -10.511 9.282 11.459 1.00 92.38 90 TYR A CA 1
ATOM 708 C C . TYR A 1 90 ? -10.799 7.846 11.860 1.00 92.38 90 TYR A C 1
ATOM 710 O O . TYR A 1 90 ? -9.996 7.211 12.542 1.00 92.38 90 TYR A O 1
ATOM 718 N N . ARG A 1 91 ? -11.942 7.321 11.426 1.00 92.62 91 ARG A N 1
ATOM 719 C CA . ARG A 1 91 ? -12.278 5.911 11.608 1.00 92.62 91 ARG A CA 1
ATOM 720 C C . ARG A 1 91 ? -12.091 5.172 10.293 1.00 92.62 91 ARG A C 1
ATOM 722 O O . ARG A 1 91 ? -12.546 5.655 9.262 1.00 92.62 91 ARG A O 1
ATOM 729 N N . ASN A 1 92 ? -11.401 4.036 10.319 1.00 91.50 92 ASN A N 1
ATOM 730 C CA . ASN A 1 92 ? -11.294 3.172 9.144 1.00 91.50 92 ASN A CA 1
ATOM 731 C C . ASN A 1 92 ? -12.438 2.141 9.089 1.00 91.50 92 ASN A C 1
ATOM 733 O O . ASN A 1 92 ? -13.262 2.065 9.998 1.00 91.50 92 ASN A O 1
ATOM 737 N N . GLU A 1 93 ? -12.473 1.337 8.027 1.00 91.62 93 GLU A N 1
ATOM 738 C CA . GLU A 1 93 ? -13.531 0.347 7.774 1.00 91.62 93 GLU A CA 1
ATOM 739 C C . GLU A 1 93 ? -13.635 -0.723 8.871 1.00 91.62 93 GLU A C 1
ATOM 741 O O . GLU A 1 93 ? -14.722 -1.163 9.233 1.00 91.62 93 GLU A O 1
ATOM 746 N N . PHE A 1 94 ? -12.508 -1.043 9.509 1.00 92.31 94 PHE A N 1
ATOM 747 C CA . PHE A 1 94 ? -12.432 -1.927 10.673 1.00 92.31 94 PHE A CA 1
ATOM 748 C C . PHE A 1 94 ? -12.871 -1.259 11.981 1.00 92.31 94 PHE A C 1
ATOM 750 O O . PHE A 1 94 ? -12.642 -1.814 13.048 1.00 92.31 94 PHE A O 1
ATOM 757 N N . GLN A 1 95 ? -13.457 -0.061 11.941 1.00 92.69 95 GLN A N 1
ATOM 758 C CA . GLN A 1 95 ? -13.862 0.724 13.109 1.00 92.69 95 GLN A CA 1
ATOM 759 C C . GLN A 1 95 ? -12.701 1.180 14.015 1.00 92.69 95 GLN A C 1
ATOM 761 O O . GLN A 1 95 ? -12.949 1.689 15.112 1.00 92.69 95 GLN A O 1
ATOM 766 N N . MET A 1 96 ? -11.443 1.068 13.575 1.00 94.00 96 MET A N 1
ATOM 767 C CA . MET A 1 96 ? -10.285 1.572 14.320 1.00 94.00 96 MET A CA 1
ATOM 768 C C . MET A 1 96 ? -10.220 3.093 14.231 1.00 94.00 96 MET A C 1
ATOM 770 O O . MET A 1 96 ? -10.382 3.657 13.147 1.00 94.00 96 MET A O 1
ATOM 774 N N . VAL A 1 97 ? -9.959 3.757 15.360 1.00 94.25 97 VAL A N 1
ATOM 775 C CA . VAL A 1 97 ? -9.722 5.206 15.375 1.00 94.25 97 VAL A CA 1
ATOM 776 C C . VAL A 1 97 ? -8.240 5.446 15.138 1.00 94.25 97 VAL A C 1
ATOM 778 O O . VAL A 1 97 ? -7.395 4.966 15.891 1.00 94.25 97 VAL A O 1
ATOM 781 N N . MET A 1 98 ? -7.940 6.189 14.087 1.00 93.31 98 MET A N 1
ATOM 782 C CA . MET A 1 98 ? -6.608 6.430 13.555 1.00 93.31 98 MET A CA 1
ATOM 783 C C . MET A 1 98 ? -6.283 7.919 13.647 1.00 93.31 98 MET A C 1
ATOM 785 O O . MET A 1 98 ? -7.173 8.757 13.500 1.00 93.31 98 MET A O 1
ATOM 789 N N . ARG A 1 99 ? -5.017 8.278 13.856 1.00 92.69 99 ARG A N 1
ATOM 790 C CA . ARG A 1 99 ? -4.558 9.673 13.796 1.00 92.69 99 ARG A CA 1
ATOM 791 C C . ARG A 1 99 ? -3.124 9.740 13.294 1.00 92.69 99 ARG A C 1
ATOM 793 O O . ARG A 1 99 ? -2.307 8.908 13.667 1.00 92.69 99 ARG A O 1
ATOM 800 N N . GLN A 1 100 ? -2.808 10.746 12.480 1.00 89.25 100 GLN A N 1
ATOM 801 C CA . GLN A 1 100 ? -1.426 10.983 12.067 1.00 89.25 100 GLN A CA 1
ATOM 802 C C . GLN A 1 100 ? -0.577 11.347 13.293 1.00 89.25 100 GLN A C 1
ATOM 804 O O . GLN A 1 100 ? -0.823 12.366 13.943 1.00 89.25 100 GLN A O 1
ATOM 809 N N . GLY A 1 101 ? 0.406 10.509 13.604 1.00 88.06 101 GLY A N 1
ATOM 810 C CA . GLY A 1 101 ? 1.462 10.793 14.562 1.00 88.06 101 GLY A CA 1
ATOM 811 C C . GLY A 1 101 ? 2.656 11.497 13.901 1.00 88.06 101 GLY A C 1
ATOM 812 O O . GLY A 1 101 ? 2.634 11.808 12.709 1.00 88.06 101 GLY A O 1
ATOM 813 N N . PRO A 1 102 ? 3.742 11.745 14.651 1.00 85.94 102 PRO A N 1
ATOM 814 C CA . PRO A 1 102 ? 4.923 12.440 14.130 1.00 85.94 102 PRO A CA 1
ATOM 815 C C . PRO A 1 102 ? 5.650 11.701 12.998 1.00 85.94 102 PRO A C 1
ATOM 817 O O . PRO A 1 102 ? 6.379 12.328 12.233 1.00 85.94 102 PRO A O 1
ATOM 820 N N . LEU A 1 103 ? 5.496 10.375 12.927 1.00 80.88 103 LEU A N 1
ATOM 821 C CA . LEU A 1 103 ? 6.195 9.509 11.970 1.00 80.88 103 LEU A CA 1
ATOM 822 C C . LEU A 1 103 ? 5.250 8.580 11.202 1.00 80.88 103 LEU A C 1
ATOM 824 O O . LEU A 1 103 ? 5.472 8.353 10.017 1.00 80.88 103 LEU A O 1
ATOM 828 N N . TYR A 1 104 ? 4.221 8.048 11.865 1.00 82.81 104 TYR A N 1
ATOM 829 C CA . TYR A 1 104 ? 3.274 7.093 11.294 1.00 82.81 104 TYR A CA 1
ATOM 830 C C . TYR A 1 104 ? 1.852 7.399 11.752 1.00 82.81 104 TYR A C 1
ATOM 832 O O . TYR A 1 104 ? 1.638 8.174 12.683 1.00 82.81 104 TYR A O 1
ATOM 840 N N . VAL A 1 105 ? 0.879 6.768 11.101 1.00 89.00 105 VAL A N 1
ATOM 841 C CA . VAL A 1 105 ? -0.499 6.741 11.586 1.00 89.00 105 VAL A CA 1
ATOM 842 C C . VAL A 1 105 ? -0.577 5.839 12.817 1.00 89.00 105 VAL A C 1
ATOM 844 O O . VAL A 1 105 ? -0.260 4.653 12.740 1.00 89.00 105 VAL A O 1
ATOM 847 N N . ASP A 1 106 ? -1.057 6.393 13.925 1.00 91.25 106 ASP A N 1
ATOM 848 C CA . ASP A 1 106 ? -1.288 5.673 15.171 1.00 91.25 106 ASP A CA 1
ATOM 849 C C . ASP A 1 106 ? -2.742 5.197 15.253 1.00 91.25 106 ASP A C 1
ATOM 851 O O . ASP A 1 106 ? -3.674 5.957 14.969 1.00 91.25 106 ASP A O 1
ATOM 855 N N . THR A 1 107 ? -2.953 3.961 15.709 1.00 93.06 107 THR A N 1
ATOM 856 C CA . THR A 1 107 ? -4.271 3.502 16.164 1.00 93.06 107 THR A CA 1
ATOM 857 C C . THR A 1 107 ? -4.482 3.974 17.600 1.00 93.06 107 THR A C 1
ATOM 859 O O . THR A 1 107 ? -3.848 3.472 18.523 1.00 93.06 107 THR A O 1
ATOM 862 N N . ILE A 1 108 ? -5.369 4.950 17.782 1.00 94.69 108 ILE A N 1
ATOM 863 C CA . ILE A 1 108 ? -5.679 5.578 19.076 1.00 94.69 108 ILE A CA 1
ATOM 864 C C . ILE A 1 108 ? -6.983 5.064 19.702 1.00 94.69 108 ILE A C 1
ATOM 866 O O . ILE A 1 108 ? -7.319 5.446 20.820 1.00 94.69 108 ILE A O 1
ATOM 870 N N . GLY A 1 109 ? -7.731 4.221 18.989 1.00 95.50 109 GLY A N 1
ATOM 871 C CA . GLY A 1 109 ? -8.934 3.571 19.498 1.00 95.50 109 GLY A CA 1
ATOM 872 C C . GLY A 1 109 ? -9.121 2.196 18.873 1.00 95.50 109 GLY A C 1
ATOM 873 O O . GLY A 1 109 ? -9.036 2.049 17.652 1.00 95.50 109 GLY A O 1
ATOM 874 N N . HIS A 1 110 ? -9.387 1.201 19.720 1.00 95.88 110 HIS A N 1
ATOM 875 C CA . HIS A 1 110 ? -9.461 -0.204 19.331 1.00 95.88 110 HIS A CA 1
ATOM 876 C C . HIS A 1 110 ? -10.897 -0.714 19.521 1.00 95.88 110 HIS A C 1
ATOM 878 O O . HIS A 1 110 ? -11.382 -0.730 20.651 1.00 95.88 110 HIS A O 1
ATOM 884 N N . PRO A 1 111 ? -11.587 -1.142 18.451 1.00 94.56 111 PRO A N 1
ATOM 885 C CA . PRO A 1 111 ? -13.008 -1.504 18.506 1.00 94.56 111 PRO A CA 1
ATOM 886 C C . PRO A 1 111 ? -13.297 -2.742 19.365 1.00 94.56 111 PRO A C 1
ATOM 888 O O . PRO A 1 111 ? -14.426 -2.932 19.797 1.00 94.56 111 PRO A O 1
ATOM 891 N N . LEU A 1 112 ? -12.277 -3.562 19.624 1.00 95.62 112 LEU A N 1
ATOM 892 C CA . LEU A 1 112 ? -12.372 -4.791 20.409 1.00 95.62 112 LEU A CA 1
ATOM 893 C C . LEU A 1 112 ? -11.629 -4.694 21.756 1.00 95.62 112 LEU A C 1
ATOM 895 O O . LEU A 1 112 ? -11.333 -5.725 22.349 1.00 95.62 112 LEU A O 1
ATOM 899 N N . ALA A 1 113 ? -11.278 -3.488 22.232 1.00 96.06 113 ALA A N 1
ATOM 900 C CA . ALA A 1 113 ? -10.497 -3.309 23.469 1.00 96.06 113 ALA A CA 1
ATOM 901 C C . ALA A 1 113 ? -11.143 -3.956 24.702 1.00 96.06 113 ALA A C 1
ATOM 903 O O . ALA A 1 113 ? -10.439 -4.523 25.534 1.00 96.06 113 ALA A O 1
ATOM 904 N N . ASP A 1 114 ? -12.468 -3.862 24.796 1.00 95.62 114 ASP A N 1
ATOM 905 C CA . ASP A 1 114 ? -13.240 -4.288 25.966 1.00 95.62 114 ASP A CA 1
ATOM 906 C C . ASP A 1 114 ? -13.924 -5.649 25.764 1.00 95.62 114 ASP A C 1
ATOM 908 O O . ASP A 1 114 ? -14.711 -6.081 26.606 1.00 95.62 114 ASP A O 1
ATOM 912 N N . VAL A 1 115 ? -13.636 -6.335 24.651 1.00 96.12 115 VAL A N 1
ATOM 913 C CA . VAL A 1 115 ? -14.225 -7.643 24.357 1.00 96.12 115 VAL A CA 1
ATOM 914 C C . VAL A 1 115 ? -13.669 -8.697 25.306 1.00 96.12 115 VAL A C 1
ATOM 916 O O . VAL A 1 115 ? -12.458 -8.856 25.465 1.00 96.12 115 VAL A O 1
ATOM 919 N N . SER A 1 116 ? -14.573 -9.448 25.926 1.00 96.50 116 SER A N 1
ATOM 920 C CA . SER A 1 116 ? -14.264 -10.422 26.976 1.00 96.50 116 SER A CA 1
ATOM 921 C C . SER A 1 116 ? -14.676 -11.854 26.627 1.00 96.50 116 SER A C 1
ATOM 923 O O . SER A 1 116 ? -14.378 -12.786 27.378 1.00 96.50 116 SER A O 1
ATOM 925 N N . SER A 1 117 ? -15.330 -12.061 25.479 1.00 97.19 117 SER A N 1
ATOM 926 C CA . SER A 1 117 ? -15.790 -13.379 25.041 1.00 97.19 117 SER A CA 1
ATOM 927 C C . SER A 1 117 ? -15.635 -13.604 23.535 1.00 97.19 117 SER A C 1
ATOM 929 O O . SER A 1 117 ? -15.596 -12.673 22.737 1.00 97.19 117 SER A O 1
ATOM 931 N N . ALA A 1 118 ? -15.578 -14.875 23.123 1.00 96.69 118 ALA A N 1
ATOM 932 C CA . ALA A 1 118 ? -15.538 -15.234 21.704 1.00 96.69 118 ALA A CA 1
ATOM 933 C C . ALA A 1 118 ? -16.837 -14.871 20.961 1.00 96.69 118 ALA A C 1
ATOM 935 O O . ALA A 1 118 ? -16.783 -14.585 19.769 1.00 96.69 118 ALA A O 1
ATOM 936 N N . ALA A 1 119 ? -17.981 -14.871 21.655 1.00 96.81 119 ALA A N 1
ATOM 937 C CA . ALA A 1 119 ? -19.270 -14.495 21.073 1.00 96.81 119 ALA A CA 1
ATOM 938 C C . ALA A 1 119 ? -19.273 -13.021 20.637 1.00 96.81 119 ALA A C 1
ATOM 940 O O . ALA A 1 119 ? -19.634 -12.718 19.509 1.00 96.81 119 ALA A O 1
ATOM 941 N N . GLU A 1 120 ? -18.745 -12.124 21.473 1.00 95.38 120 GLU A N 1
ATOM 942 C CA . GLU A 1 120 ? -18.612 -10.698 21.141 1.00 95.38 120 GLU A CA 1
ATOM 943 C C . GLU A 1 120 ? -17.715 -10.450 19.915 1.00 95.38 120 GLU A C 1
ATOM 945 O O . GLU A 1 120 ? -17.983 -9.545 19.130 1.00 95.38 120 GLU A O 1
ATOM 950 N N . VAL A 1 121 ? -16.673 -11.267 19.705 1.00 94.56 121 VAL A N 1
ATOM 951 C CA . VAL A 1 121 ? -15.853 -11.198 18.480 1.00 94.56 121 VAL A CA 1
ATOM 952 C C . VAL A 1 121 ? -16.645 -11.661 17.256 1.00 94.56 121 VAL A C 1
ATOM 954 O O . VAL A 1 121 ? -16.496 -11.087 16.183 1.00 94.56 121 VAL A O 1
ATOM 957 N N . GLN A 1 122 ? -17.465 -12.705 17.399 1.00 94.44 122 GLN A N 1
ATOM 958 C CA . GLN A 1 122 ? -18.282 -13.239 16.303 1.00 94.44 122 GLN A CA 1
ATOM 959 C C . GLN A 1 122 ? -19.402 -12.281 15.889 1.00 94.44 122 GLN A C 1
ATOM 961 O O . GLN A 1 122 ? -19.742 -12.230 14.710 1.00 94.44 122 GLN A O 1
ATOM 966 N N . ASP A 1 123 ? -19.932 -11.510 16.837 1.00 94.56 123 ASP A N 1
ATOM 967 C CA . ASP A 1 123 ? -20.961 -10.500 16.588 1.00 94.56 123 ASP A CA 1
ATOM 968 C C . ASP A 1 123 ? -20.388 -9.199 15.990 1.00 94.56 123 ASP A C 1
ATOM 970 O O . ASP A 1 123 ? -21.143 -8.339 15.527 1.00 94.56 123 ASP A O 1
ATOM 974 N N . PHE A 1 124 ? -19.058 -9.031 15.973 1.00 95.12 124 PHE A N 1
ATOM 975 C CA . PHE A 1 124 ? -18.420 -7.873 15.357 1.00 95.12 124 PHE A CA 1
ATOM 976 C C . PHE A 1 124 ? -18.541 -7.918 13.828 1.00 95.12 124 PHE A C 1
ATOM 978 O O . PHE A 1 124 ? -18.138 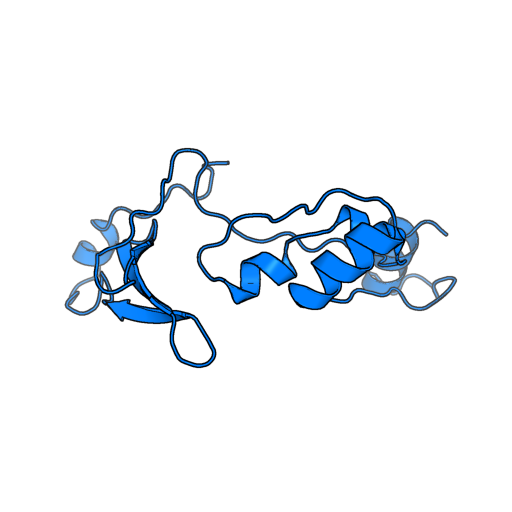-8.879 13.170 1.00 95.12 124 PHE A O 1
ATOM 985 N N . VAL A 1 125 ? -19.052 -6.833 13.246 1.00 92.62 125 VAL A N 1
ATOM 986 C CA . VAL A 1 125 ? -19.208 -6.702 11.794 1.00 92.62 125 VAL A CA 1
ATOM 987 C C . VAL A 1 125 ? -17.873 -6.300 11.172 1.00 92.62 125 VAL A C 1
ATOM 989 O O . VAL A 1 125 ? -17.497 -5.128 11.175 1.00 92.62 125 VAL A O 1
ATOM 992 N N . PHE A 1 126 ? -17.149 -7.286 10.647 1.00 91.88 126 PHE A N 1
ATOM 993 C CA . PHE A 1 126 ? -15.940 -7.050 9.864 1.00 91.88 126 PHE A CA 1
ATOM 994 C C . PHE A 1 126 ? -16.272 -6.568 8.441 1.00 91.88 126 PHE A C 1
ATOM 996 O O . PHE A 1 126 ? -17.328 -6.927 7.914 1.00 91.88 126 PHE A O 1
ATOM 1003 N N . PRO A 1 127 ? -15.367 -5.800 7.806 1.00 90.50 127 PRO A N 1
ATOM 1004 C CA . PRO A 1 127 ? -15.441 -5.500 6.377 1.00 90.50 127 PRO A CA 1
ATOM 1005 C C . PRO A 1 127 ? -15.517 -6.773 5.527 1.00 90.50 127 PRO A C 1
ATOM 1007 O O . PRO A 1 127 ? -14.919 -7.791 5.893 1.00 90.50 127 PRO A O 1
ATOM 1010 N N . ASP A 1 128 ? -16.217 -6.714 4.393 1.00 89.44 128 ASP A N 1
ATOM 1011 C CA . ASP A 1 128 ? -16.258 -7.827 3.442 1.00 89.44 128 ASP A CA 1
ATOM 1012 C C . ASP A 1 128 ? -14.899 -7.936 2.726 1.00 89.44 128 ASP A C 1
ATOM 1014 O O . ASP A 1 128 ? -14.521 -7.028 1.989 1.00 89.44 128 ASP A O 1
ATOM 1018 N N . PRO A 1 129 ? -14.138 -9.035 2.900 1.00 87.44 129 PRO A N 1
ATOM 1019 C CA . PRO A 1 129 ? -12.843 -9.191 2.241 1.00 87.44 129 PRO A CA 1
ATOM 1020 C C . PRO A 1 129 ? -12.940 -9.338 0.712 1.00 87.44 129 PRO A C 1
ATOM 1022 O O . PRO A 1 129 ? -11.901 -9.370 0.050 1.00 87.44 129 PRO A O 1
ATOM 1025 N N . GLY A 1 130 ? -14.146 -9.514 0.163 1.00 87.88 130 GLY A N 1
ATOM 1026 C CA . GLY A 1 130 ? -14.417 -9.577 -1.271 1.00 87.88 130 GLY A CA 1
ATOM 1027 C C . GLY A 1 130 ? -14.902 -8.266 -1.895 1.00 87.88 130 GLY A C 1
ATOM 1028 O O . GLY A 1 130 ? -15.078 -8.252 -3.115 1.00 87.88 130 GLY A O 1
ATOM 1029 N N . ASP A 1 131 ? -15.123 -7.211 -1.103 1.00 85.38 131 ASP A N 1
ATOM 1030 C CA . ASP A 1 131 ? -15.485 -5.886 -1.622 1.00 85.38 131 ASP A CA 1
ATOM 1031 C C . ASP A 1 131 ? -14.284 -5.300 -2.399 1.00 85.38 131 ASP A C 1
ATOM 1033 O O . ASP A 1 131 ? -13.177 -5.269 -1.845 1.00 85.38 131 ASP A O 1
ATOM 1037 N N . PRO A 1 132 ? -14.443 -4.957 -3.696 1.00 67.19 132 PRO A N 1
ATOM 1038 C CA . PRO A 1 132 ? -13.346 -4.496 -4.550 1.00 67.19 132 PRO A CA 1
ATOM 1039 C C . PRO A 1 132 ? -12.719 -3.156 -4.142 1.00 67.19 132 PRO A C 1
ATOM 1041 O O . PRO A 1 132 ? -13.388 -2.332 -3.480 1.00 67.19 132 PRO A O 1
#

Foldseek 3Di:
DALVVQVVCVVVVVDHHPDHADDDFDDPVRLVVQCVVVVHDFWFDAAPWPVVRRQQTDQVSRVVVPHSDHDHDDHAFPPDDWDADPVQWTAGQQRFIWHDDPPIIDRPGDPCPPPDDPVVVVPRDHDDPPRD

Sequence (132 aa):
MTSKQRALQALRREAEPDRPPLQFDLSLQQIERFSAVYNLPLELSPSYYEDLTYRISANRLRTRMGSDCIVVGTGPGEAFTLDRSSDGSYRNEFQMVMRQGPLYVDTIGHPLADVSSAAEVQDFVFPDPGDP

=== Feature glossary ===
A reading guide for the features in this record.

Start from the sequence.

  · Sequence gives the chain of amino acids in standard one-letter code (A=alanine, C=cysteine, …, Y=tyrosine), read N→C. It is the only feature that is directly encoded by the gene; all structural features are derived from the folded form of this sequence.

Fold it, and you get atomic coordinates and the backbone conformation that goes with them.

  · Structure coordinates are given as an mmCIF _atom_site loop: one row per atom with element, residue name, chain id, sequence number, and x/y/z position in Å. Only the four main-chain atoms per residue are included here; side chains are omitted to keep the record compact.

  · Backbone dihedral angles. Every residue except chain termini has a φ (preceding-C → N → Cα → C) and a ψ (N → Cα → C → next-N). They are reported in degrees following the IUPAC sign convention. Secondary structure is essentially a statement about which (φ, ψ) basin each residue occupies.

  · Eight-state secondary structure (DSSP): H is the canonical α-helix, G the tighter 3₁₀-helix, I the wider π-helix; E/B are β-structure, T and S are turns and bends, and '-' is everything else. DSSP derives these from the pattern of main-chain N–H···O=C hydrogen bonds, not from the sequence.

  · SS3 is a coarse helix/strand/coil call (letters a/b/c) made by the P-SEA algorithm from inter-Cα distances and dihedrals. It is less detailed than DSSP but needs only Cα positions.

Summarize the fold with a handful of shape descriptors and a per-residue structural alphabet.

  · Radius of gyration (Rg) is the root-mean-square distance of Cα atoms from their centroid — a single number for overall size and compactness. A globular domain of N residues has Rg ≈ 2.2·N^0.38 Å; an extended or disordered chain has a much larger Rg. The Cα contact count is the number of residue pairs whose Cα atoms are within 8 Å and are more than four positions apart in sequence — a standard proxy for tertiary packing density. The bounding box is the smallest axis-aligned box enclosing all Cα atoms.

  · 3Di is Foldseek's structural alphabet. Each residue is assigned one of twenty discrete states based on how its Cα sits relative to its spatial (not sequential) neighbors. Aligning 3Di strings finds structural homologs roughly as well as full 3D superposition, but orders of magnitude faster.

  · Solvent-accessible surface area (SASA) is the area in Å² traced out by the centre of a 1.4 Å probe sphere (a water molecule) rolled over the protein's van der Waals surface (Shrake–Rupley / Lee–Richards construction). Buried residues have near-zero SASA; fully exposed residues can exceed 200 Å². The total SASA scales roughly with the number of surface residues.

Ask how reliable the model is.

  · For AlphaFold models, the B-factor field carries pLDDT — the model's own estimate of local accuracy on a 0–100 scale. Regions with pLDDT<50 should be treated as essentially unmodeled; they often correspond to intrinsically disordered segments.

  · For experimental (PDB) structures, the B-factor (temperature factor) quantifies the positional spread of each atom in the crystal — a combination of thermal vibration and static disorder — in units of Å². High B-factors mark flexible loops or poorly resolved regions; low B-factors mark the rigid, well-ordered core.

  · Predicted Aligned Error (PAE) is an AlphaFold confidence matrix: entry (i, j) is the expected error in the position of residue j, in ångströms, when the prediction is superimposed on the true structure at residue i. Low PAE within a block of residues means that block is internally rigid and well-predicted; high PAE between two blocks means their relative placement is uncertain even if each block individually is confident.

Place it in context: what it resembles, what it is annotated as, and how it looks.

  · Structural nearest neighbors (via Foldseek easy-search vs the PDB). Reported per hit: target PDB id, E-value, and alignment TM-score. A TM-score above ~0.5 is the conventional threshold for 'same fold'.

  · Functional annotations link the protein to curated databases. InterPro entries identify conserved domains and families by matching the sequence against member-database signatures (Pfam, PROSITE, CDD, …). Gene Ontology (GO) terms describe molecular function, biological process, and cellular component in a controlled vocabulary. CATH places the structure in a hierarchical fold classification (Class/Architecture/Topology/Homologous-superfamily). The organism is the source species.

  · The contact map is a binary N×N matrix image: pixel (i, j) is dark where Cα_i and Cα_j are within 8 Å and |i−j|>4. Because the |i−j|>4 filter removes local helical contacts, off-diagonal stripes parallel to the main d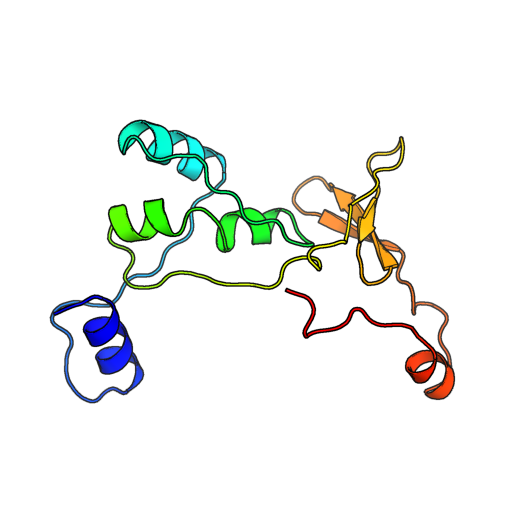iagonal indicate parallel β-sheets; stripes perpendicular to it indicate antiparallel β-sheets. The Ramachandran plot scatters every residue's (φ, ψ) pair against the sterically allowed regions. The PAE heatmap renders the predicted-aligned-error matrix.

  · Six rendered views show the 3D structure from the faces of a cube — i.e. along ±x, ±y, ±z. Rendering representation is drawn randomly per protein from cartoon (secondary-structure ribbons), sticks (backbone bonds), or molecular surface; coloring is either N→C rainbow (blue at the N-terminus through red at the C-terminus) or one color per chain.